Protein AF-A0A087UI82-F1 (afdb_monomer_lite)

Structure (mmCIF, N/CA/C/O backbone):
data_AF-A0A087UI82-F1
#
_entry.id   AF-A0A087UI82-F1
#
loop_
_atom_site.group_PDB
_atom_site.id
_atom_site.type_symbol
_atom_site.label_atom_id
_atom_site.label_alt_id
_atom_site.label_comp_id
_atom_site.label_asym_id
_atom_site.label_entity_id
_atom_site.label_seq_id
_atom_site.pdbx_PDB_ins_code
_atom_site.Cartn_x
_atom_site.Cartn_y
_atom_site.Cartn_z
_atom_site.occupancy
_atom_site.B_iso_or_equiv
_atom_site.auth_seq_id
_atom_site.auth_comp_id
_atom_site.auth_asym_id
_atom_site.auth_atom_id
_atom_site.pdbx_PDB_model_num
ATOM 1 N N . MET A 1 1 ? -76.316 -0.502 86.305 1.00 50.44 1 MET A N 1
ATOM 2 C CA . MET A 1 1 ? -74.959 -0.748 85.759 1.00 50.44 1 MET A CA 1
ATOM 3 C C . MET A 1 1 ? -74.887 -0.153 84.357 1.00 50.44 1 MET A C 1
ATOM 5 O O . MET A 1 1 ? -75.753 -0.509 83.567 1.00 50.44 1 MET A O 1
ATOM 9 N N . PRO A 1 2 ? -73.944 0.753 84.033 1.00 52.03 2 PRO A N 1
ATOM 10 C CA . PRO A 1 2 ? -73.770 1.243 82.666 1.00 52.03 2 PRO A CA 1
ATOM 11 C C . PRO A 1 2 ? -72.764 0.364 81.893 1.00 52.03 2 PRO A C 1
ATOM 13 O O . PRO A 1 2 ? -71.887 -0.240 82.519 1.00 52.03 2 PRO A O 1
ATOM 16 N N . PRO A 1 3 ? -72.826 0.289 80.551 1.00 52.12 3 PRO A N 1
ATOM 17 C CA . PRO A 1 3 ? -71.786 -0.362 79.771 1.00 52.12 3 PRO A CA 1
ATOM 18 C C . PRO A 1 3 ? -70.603 0.598 79.582 1.00 52.12 3 PRO A C 1
ATOM 20 O O . PRO A 1 3 ? -70.757 1.773 79.251 1.00 52.12 3 PRO A O 1
ATOM 23 N N . ARG A 1 4 ? -69.398 0.083 79.825 1.00 49.38 4 ARG A N 1
ATOM 24 C CA . ARG A 1 4 ? -68.126 0.803 79.717 1.00 49.38 4 ARG A CA 1
ATOM 25 C C . ARG A 1 4 ? -67.715 0.856 78.244 1.00 49.38 4 ARG A C 1
ATOM 27 O O . ARG A 1 4 ? -67.441 -0.182 77.643 1.00 49.38 4 ARG A O 1
ATOM 34 N N . SER A 1 5 ? -67.681 2.053 77.662 1.00 51.00 5 SER A N 1
ATOM 35 C CA . SER A 1 5 ? -67.181 2.275 76.305 1.00 51.00 5 SER A CA 1
ATOM 36 C C . SER A 1 5 ? -65.693 1.910 76.222 1.00 51.00 5 SER A C 1
ATOM 38 O O . SER A 1 5 ? -64.864 2.359 77.015 1.00 51.00 5 SER A O 1
ATOM 40 N N . ARG A 1 6 ? -65.344 1.044 75.268 1.00 50.41 6 ARG A N 1
ATOM 41 C CA . ARG A 1 6 ? -63.970 0.602 75.007 1.00 50.41 6 ARG A CA 1
ATOM 42 C C . ARG A 1 6 ? -63.407 1.464 73.878 1.00 5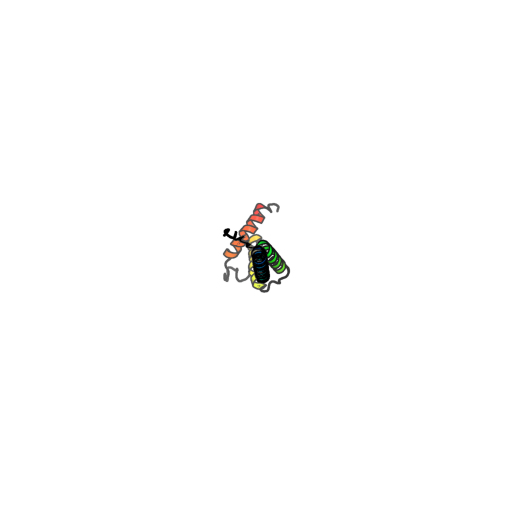0.41 6 ARG A C 1
ATOM 44 O O . ARG A 1 6 ? -63.650 1.178 72.711 1.00 50.41 6 ARG A O 1
ATOM 51 N N . GLN A 1 7 ? -62.689 2.538 74.210 1.00 54.50 7 GLN A N 1
ATOM 52 C CA . GLN A 1 7 ? -61.944 3.299 73.204 1.00 54.50 7 GLN A CA 1
ATOM 53 C C . GLN A 1 7 ? -60.736 2.483 72.730 1.00 54.50 7 GLN A C 1
ATOM 55 O O . GLN A 1 7 ? -59.885 2.075 73.520 1.00 54.50 7 GLN A O 1
ATOM 60 N N . HIS A 1 8 ? -60.686 2.221 71.426 1.00 41.91 8 HIS A N 1
ATOM 61 C CA . HIS A 1 8 ? -59.595 1.521 70.765 1.00 41.91 8 HIS A CA 1
ATOM 62 C C . HIS A 1 8 ? -58.537 2.553 70.340 1.00 41.91 8 HIS A C 1
ATOM 64 O O . HIS A 1 8 ? -58.736 3.292 69.383 1.00 41.91 8 HIS A O 1
ATOM 70 N N . SER A 1 9 ? -57.411 2.616 71.056 1.00 51.00 9 SER A N 1
ATOM 71 C CA . SER A 1 9 ? -56.228 3.390 70.653 1.00 51.00 9 SER A CA 1
ATOM 72 C C . SER A 1 9 ? -55.260 2.481 69.885 1.00 51.00 9 SER A C 1
ATOM 74 O O . SER A 1 9 ? -54.674 1.565 70.460 1.00 51.00 9 SER A O 1
ATOM 76 N N . LYS A 1 10 ? -55.128 2.690 68.572 1.00 45.06 10 LYS A N 1
ATOM 77 C CA . LYS A 1 10 ? -54.102 2.120 67.670 1.00 45.06 10 LYS A CA 1
ATOM 78 C C . LYS A 1 10 ? -53.937 3.115 66.510 1.00 45.06 10 LYS A C 1
ATOM 80 O O . LYS A 1 10 ? -54.944 3.572 65.997 1.00 45.06 10 LYS A O 1
ATOM 85 N N . GLY A 1 11 ? -52.765 3.516 66.030 1.00 50.19 11 GLY A N 1
ATOM 86 C CA . GLY A 1 11 ? -51.383 3.221 66.385 1.00 50.19 11 GLY A CA 1
ATOM 87 C C . GLY A 1 11 ? -50.489 4.149 65.549 1.00 50.19 11 GLY A C 1
ATOM 88 O O . GLY A 1 11 ? -50.581 4.167 64.331 1.00 50.19 11 GLY A O 1
ATOM 89 N N . LYS A 1 12 ? -49.641 4.956 66.199 1.00 50.62 12 LYS A N 1
ATOM 90 C CA . LYS A 1 12 ? -48.718 5.911 65.544 1.00 50.62 12 LYS A CA 1
ATOM 91 C C . LYS A 1 12 ? -47.315 5.313 65.307 1.00 50.62 12 LYS A C 1
ATOM 93 O O . LYS A 1 12 ? -46.374 6.040 65.016 1.00 50.62 12 LYS A O 1
ATOM 98 N N . ARG A 1 13 ? -47.157 3.997 65.515 1.00 51.16 13 ARG A N 1
ATOM 99 C CA . ARG A 1 13 ? -45.862 3.288 65.578 1.00 51.16 13 ARG A CA 1
ATOM 100 C C . ARG A 1 13 ? -45.472 2.550 64.293 1.00 51.16 13 ARG A C 1
ATOM 102 O O . ARG A 1 13 ? -44.299 2.218 64.164 1.00 51.16 13 ARG A O 1
ATOM 109 N N . ASP A 1 14 ? -46.403 2.341 63.366 1.00 54.16 14 ASP A N 1
ATOM 110 C CA . ASP A 1 14 ? -46.146 1.535 62.164 1.00 54.16 14 ASP A CA 1
ATOM 111 C C . ASP A 1 14 ? -45.462 2.377 61.068 1.00 54.16 14 ASP A C 1
ATOM 113 O O . ASP A 1 14 ? -44.370 2.038 60.621 1.00 54.16 14 ASP A O 1
ATOM 117 N N . VAL A 1 15 ? -45.949 3.601 60.825 1.00 57.56 15 VAL A N 1
ATOM 118 C CA . VAL A 1 15 ? -45.399 4.533 59.813 1.00 57.56 15 VAL A CA 1
ATOM 119 C C . VAL A 1 15 ? -43.899 4.833 59.993 1.00 57.56 15 VAL A C 1
ATOM 121 O O . VAL A 1 15 ? -43.162 4.973 59.021 1.00 57.56 15 VAL A O 1
ATOM 124 N N . SER A 1 16 ? -43.410 4.921 61.238 1.00 58.41 16 SER A N 1
ATOM 125 C CA . SER A 1 16 ? -41.994 5.226 61.508 1.00 58.41 16 SER A CA 1
ATOM 126 C C . SER A 1 16 ? -41.058 4.032 61.299 1.00 58.41 16 SER A C 1
ATOM 128 O O . SER A 1 16 ? -39.854 4.243 61.138 1.00 58.41 16 SER A O 1
ATOM 130 N N . LYS A 1 17 ? -41.571 2.797 61.353 1.00 57.09 17 LYS A N 1
ATOM 131 C CA . LYS A 1 17 ? -40.787 1.587 61.076 1.00 57.09 17 LYS A CA 1
ATOM 132 C C . LYS A 1 17 ? -40.717 1.322 59.580 1.00 57.09 17 LYS A C 1
ATOM 134 O O . LYS A 1 17 ? -39.628 1.041 59.090 1.00 57.09 17 LYS A O 1
ATOM 139 N N . ASP A 1 18 ? -41.825 1.524 58.877 1.00 58.38 18 ASP A N 1
ATOM 140 C CA . ASP A 1 18 ? -41.908 1.352 57.425 1.00 58.38 18 ASP A CA 1
ATOM 141 C C . ASP A 1 18 ? -41.003 2.356 56.693 1.00 58.38 18 ASP A C 1
ATOM 143 O O . ASP A 1 18 ? -40.271 1.993 55.776 1.00 58.38 18 ASP A O 1
ATOM 147 N N . ALA A 1 19 ? -40.944 3.605 57.173 1.00 61.62 19 ALA A N 1
ATOM 148 C CA . ALA A 1 19 ? -40.041 4.624 56.633 1.00 61.62 19 ALA A CA 1
ATOM 149 C C . ALA A 1 19 ? -38.549 4.309 56.865 1.00 61.62 19 ALA A C 1
ATOM 151 O O . ALA A 1 19 ? -37.712 4.647 56.031 1.00 61.62 19 ALA A O 1
ATOM 152 N N . LYS A 1 20 ? -38.201 3.655 57.985 1.00 66.00 20 LYS A N 1
ATOM 153 C CA . LYS A 1 20 ? -36.821 3.220 58.266 1.00 66.00 20 LYS A CA 1
ATOM 154 C C . LYS A 1 20 ? -36.411 2.036 57.395 1.00 66.00 20 LYS A C 1
ATOM 156 O O . LYS A 1 20 ? -35.326 2.070 56.827 1.00 66.00 20 LYS A O 1
ATOM 161 N N . TYR A 1 21 ? -37.294 1.047 57.260 1.00 58.16 21 TYR A N 1
ATOM 162 C CA . TYR A 1 21 ? -37.077 -0.115 56.396 1.00 58.16 21 TYR A CA 1
ATOM 163 C C . TYR A 1 21 ? -36.894 0.302 54.934 1.00 58.16 21 TYR A C 1
ATOM 165 O O . TYR A 1 21 ? -35.937 -0.109 54.288 1.00 58.16 21 TYR A O 1
ATOM 173 N N . SER A 1 22 ? -37.747 1.206 54.446 1.00 63.09 22 SER A N 1
ATOM 174 C CA . SER A 1 22 ? -37.662 1.716 53.077 1.00 63.09 22 SER A CA 1
ATOM 175 C C . SER A 1 22 ? -36.397 2.559 52.840 1.00 63.09 22 SER A C 1
ATOM 177 O O . SER A 1 22 ? -35.832 2.542 51.750 1.00 63.09 22 SER A O 1
ATOM 179 N N . ALA A 1 23 ? -35.886 3.269 53.854 1.00 66.56 23 ALA A N 1
ATOM 180 C CA . ALA A 1 23 ? -34.627 4.013 53.744 1.00 66.56 23 ALA A CA 1
ATOM 181 C C . ALA A 1 23 ? -33.384 3.101 53.704 1.00 66.56 23 ALA A C 1
ATOM 183 O O . ALA A 1 23 ? -32.441 3.389 52.967 1.00 66.56 23 ALA A O 1
ATOM 184 N N . GLU A 1 24 ? -33.375 2.007 54.472 1.00 66.19 24 GLU A N 1
ATOM 185 C CA . GLU A 1 24 ? -32.290 1.015 54.458 1.00 66.19 24 GLU A CA 1
ATOM 186 C C . GLU A 1 24 ? -32.266 0.207 53.153 1.00 66.19 24 GLU A C 1
ATOM 188 O O . GLU A 1 24 ? -31.187 0.002 52.594 1.00 66.19 24 GLU A O 1
ATOM 193 N N . GLU A 1 25 ? -33.437 -0.154 52.617 1.00 68.94 25 GLU A N 1
ATOM 194 C CA . GLU A 1 25 ? -33.588 -0.811 51.311 1.00 68.94 25 GLU A CA 1
ATOM 195 C C . GLU A 1 25 ? -33.011 0.065 50.182 1.00 68.94 25 GLU A C 1
ATOM 197 O O . GLU A 1 25 ? -32.065 -0.339 49.502 1.00 68.94 25 GLU A O 1
ATOM 202 N N . ASN A 1 26 ? -33.436 1.332 50.097 1.00 70.38 26 ASN A N 1
ATOM 203 C CA . ASN A 1 26 ? -32.903 2.297 49.126 1.00 70.38 26 ASN A CA 1
ATOM 204 C C . ASN A 1 26 ? -31.382 2.513 49.265 1.00 70.38 26 ASN A C 1
ATOM 206 O O . ASN A 1 26 ? -30.676 2.642 48.266 1.00 70.38 26 ASN A O 1
ATOM 210 N N . ALA A 1 27 ? -30.845 2.550 50.489 1.00 74.38 27 ALA A N 1
ATOM 211 C CA . ALA A 1 27 ? -29.407 2.710 50.713 1.00 74.38 27 ALA A CA 1
ATOM 212 C C . ALA A 1 27 ? -28.600 1.480 50.258 1.00 74.38 27 ALA A C 1
ATOM 214 O O . ALA A 1 27 ? -27.473 1.625 49.775 1.00 74.38 27 ALA A O 1
ATOM 215 N N . SER A 1 28 ? -29.163 0.278 50.405 1.00 71.69 28 SER A N 1
ATOM 216 C CA . SER A 1 28 ? -28.547 -0.963 49.931 1.00 71.69 28 SER A CA 1
ATOM 217 C C . SER A 1 28 ? -28.585 -1.095 48.407 1.00 71.69 28 SER A C 1
ATOM 219 O O . SER A 1 28 ? -27.554 -1.401 47.809 1.00 71.69 28 SER A O 1
ATOM 221 N N . ASP A 1 29 ? -29.696 -0.727 47.771 1.00 73.88 29 ASP A N 1
ATOM 222 C CA . ASP A 1 29 ? -29.817 -0.685 46.312 1.00 73.88 29 ASP A CA 1
ATOM 223 C C . ASP A 1 29 ? -28.860 0.329 45.689 1.00 73.88 29 ASP A C 1
ATOM 225 O O . ASP A 1 29 ? -28.170 0.028 44.714 1.00 73.88 29 ASP A O 1
ATOM 229 N N . ILE A 1 30 ? -28.731 1.516 46.290 1.00 75.25 30 ILE A N 1
ATOM 230 C CA . ILE A 1 30 ? -27.764 2.522 45.840 1.00 75.25 30 ILE A CA 1
ATOM 231 C C . ILE A 1 30 ? -26.342 1.963 45.930 1.00 75.25 30 ILE A C 1
ATOM 233 O O . ILE A 1 30 ? -25.576 2.099 44.976 1.00 75.25 30 ILE A O 1
ATOM 237 N N . LYS A 1 31 ? -25.972 1.292 47.027 1.00 75.00 31 LYS A N 1
ATOM 238 C CA . LYS A 1 31 ? -24.638 0.688 47.165 1.00 75.00 31 LYS A CA 1
ATOM 239 C C . LYS A 1 31 ? -24.380 -0.394 46.118 1.00 75.00 31 LYS A C 1
ATOM 241 O O . LYS A 1 31 ? -23.323 -0.363 45.496 1.00 75.00 31 LYS A O 1
ATOM 246 N N . ILE A 1 32 ? -25.344 -1.278 45.864 1.00 75.56 32 ILE A N 1
ATOM 247 C CA . ILE A 1 32 ? -25.231 -2.335 44.848 1.00 75.56 32 ILE A CA 1
ATOM 248 C C . ILE A 1 32 ? -25.102 -1.725 43.448 1.00 75.56 32 ILE A C 1
ATOM 250 O O . ILE A 1 32 ? -24.214 -2.105 42.692 1.00 75.56 32 ILE A O 1
ATOM 254 N N . VAL A 1 33 ? -25.914 -0.723 43.101 1.00 74.56 33 VAL A N 1
ATOM 255 C CA . VAL A 1 33 ? -25.827 -0.030 41.803 1.00 74.56 33 VAL A CA 1
ATOM 256 C C . VAL A 1 33 ? -24.480 0.681 41.633 1.00 74.56 33 VAL A C 1
ATOM 258 O O . VAL A 1 33 ? -23.946 0.738 40.522 1.00 74.56 33 VAL A O 1
ATOM 261 N N . THR A 1 34 ? -23.913 1.209 42.719 1.00 72.81 34 THR A N 1
ATOM 262 C CA . THR A 1 34 ? -22.614 1.893 42.692 1.00 72.81 34 THR A CA 1
ATOM 263 C C . THR A 1 34 ? -21.462 0.895 42.545 1.00 72.81 34 THR A C 1
ATOM 265 O O . THR A 1 34 ? -20.610 1.096 41.686 1.00 72.81 34 THR A O 1
ATOM 268 N N . GLU A 1 35 ? -21.482 -0.216 43.289 1.00 68.56 35 GLU A N 1
ATOM 269 C CA . GLU A 1 35 ? -20.547 -1.349 43.162 1.00 68.56 35 GLU A CA 1
ATOM 270 C C . GLU A 1 35 ? -20.591 -1.971 41.757 1.00 68.56 35 GLU A C 1
ATOM 272 O O . GLU A 1 35 ? -19.557 -2.191 41.131 1.00 68.56 35 GLU A O 1
ATOM 277 N N . VAL A 1 36 ? -21.786 -2.183 41.198 1.00 67.31 36 VAL A N 1
ATOM 278 C CA . VAL A 1 36 ? -21.963 -2.725 39.840 1.00 67.31 36 VAL A CA 1
ATOM 279 C C . VAL A 1 36 ? -21.464 -1.746 38.770 1.00 67.31 36 VAL A C 1
ATOM 281 O O . VAL A 1 36 ? -20.897 -2.172 37.764 1.00 67.31 36 VAL A O 1
ATOM 284 N N . LYS A 1 37 ? -21.622 -0.429 38.972 1.00 67.88 37 LYS A N 1
ATOM 285 C CA . LYS A 1 37 ? -21.025 0.582 38.083 1.00 67.88 37 LYS A CA 1
ATOM 286 C C . LYS A 1 37 ? -19.502 0.622 38.186 1.00 67.88 37 LYS A C 1
ATOM 288 O O . LYS A 1 37 ? -18.857 0.833 37.162 1.00 67.88 37 LYS A O 1
ATOM 293 N N . LEU A 1 38 ? -18.942 0.423 39.381 1.00 71.81 38 LEU A N 1
ATOM 294 C CA . LEU A 1 38 ? -17.495 0.402 39.607 1.00 71.81 38 LEU A CA 1
ATOM 295 C C . LEU A 1 38 ? -16.840 -0.855 39.016 1.00 71.81 38 LEU A C 1
ATOM 297 O O . LEU A 1 38 ? -15.750 -0.775 38.460 1.00 71.81 38 LEU A O 1
ATOM 301 N N . ASN A 1 39 ? -17.542 -1.989 39.064 1.00 72.25 39 ASN A N 1
ATOM 302 C CA . ASN A 1 39 ? -17.088 -3.281 38.545 1.00 72.25 39 ASN A CA 1
ATOM 303 C C . ASN A 1 39 ? -17.392 -3.492 37.051 1.00 72.25 39 ASN A C 1
ATOM 305 O O . ASN A 1 39 ? -17.225 -4.596 36.530 1.00 72.25 39 ASN A O 1
ATOM 309 N N . LYS A 1 40 ? -17.830 -2.451 36.332 1.00 77.62 40 LYS A N 1
ATOM 310 C CA . LYS A 1 40 ? -18.024 -2.532 34.884 1.00 77.62 40 LYS A CA 1
ATOM 311 C C . LYS A 1 40 ? -16.664 -2.409 34.180 1.00 77.62 40 LYS A C 1
ATOM 313 O O . LYS A 1 40 ? -16.028 -1.363 34.310 1.00 77.62 40 LYS A O 1
ATOM 318 N N . PRO A 1 41 ? -16.228 -3.412 33.391 1.00 78.75 41 PRO A N 1
ATOM 319 C CA . PRO A 1 41 ? -14.996 -3.305 32.619 1.00 78.75 41 PRO A CA 1
ATOM 320 C C . PRO A 1 41 ? -15.056 -2.072 31.714 1.00 78.75 41 PRO A C 1
ATOM 322 O O . PRO A 1 41 ? -16.023 -1.890 30.966 1.00 78.75 41 PRO A O 1
ATOM 325 N N . TRP A 1 42 ? -14.047 -1.205 31.793 1.00 82.25 42 TRP A N 1
ATOM 326 C CA . TRP A 1 42 ? -13.952 -0.057 30.898 1.00 82.25 42 TRP A CA 1
ATOM 327 C C . TRP A 1 42 ? -13.688 -0.553 29.474 1.00 82.25 42 TRP A C 1
ATOM 329 O O . TRP A 1 42 ? -12.695 -1.231 29.218 1.00 82.25 42 TRP A O 1
ATOM 339 N N . ALA A 1 43 ? -14.581 -0.206 28.548 1.00 83.12 43 ALA A N 1
ATOM 340 C CA . ALA A 1 43 ? -14.427 -0.477 27.127 1.00 83.12 43 ALA A CA 1
ATOM 341 C C . ALA A 1 43 ? -14.650 0.827 26.347 1.00 83.12 43 ALA A C 1
ATOM 343 O O . ALA A 1 43 ? -15.665 1.501 26.569 1.00 83.12 43 ALA A O 1
ATOM 344 N N . PRO A 1 44 ? -13.731 1.215 25.445 1.00 85.44 44 PRO A N 1
ATOM 345 C CA . PRO A 1 44 ? -13.935 2.382 24.605 1.00 85.44 44 PRO A CA 1
ATOM 346 C C . PRO A 1 44 ? -15.125 2.155 23.669 1.00 85.44 44 PRO A C 1
ATOM 348 O O . PRO A 1 44 ? -15.362 1.048 23.186 1.00 85.44 44 PRO A O 1
ATOM 351 N N . SER A 1 45 ? -15.858 3.229 23.371 1.00 89.38 45 SER A N 1
ATOM 352 C CA . SER A 1 45 ? -16.850 3.209 22.293 1.00 89.38 45 SER A CA 1
ATOM 353 C C . SER A 1 45 ? -16.187 2.773 20.983 1.00 89.38 45 SER A C 1
ATOM 355 O O . SER A 1 45 ? -15.032 3.123 20.729 1.00 89.38 45 SER A O 1
ATOM 357 N N . THR A 1 46 ? -16.913 2.048 20.132 1.00 91.56 46 THR A N 1
ATOM 358 C CA . THR A 1 46 ? -16.416 1.545 18.839 1.00 91.56 46 THR A CA 1
ATOM 359 C C . THR A 1 46 ? -15.827 2.655 17.973 1.00 91.56 46 THR A C 1
ATOM 361 O O . THR A 1 46 ? -14.781 2.469 17.361 1.00 91.56 46 THR A O 1
ATOM 364 N N . TYR A 1 47 ? -16.436 3.841 17.987 1.00 93.94 47 TYR A N 1
ATOM 365 C CA . TYR A 1 47 ? -15.932 5.014 17.275 1.00 93.94 47 TYR A CA 1
ATOM 366 C C . TYR A 1 47 ? -14.577 5.503 17.812 1.00 93.94 47 TYR A C 1
ATOM 368 O O . TYR A 1 47 ? -13.675 5.829 17.041 1.00 93.94 47 TYR A O 1
ATOM 376 N N . THR A 1 48 ? -14.410 5.523 19.137 1.00 92.94 48 THR A N 1
ATOM 377 C CA . THR A 1 48 ? -13.145 5.896 19.786 1.00 92.94 48 THR A CA 1
ATOM 378 C C . THR A 1 48 ? -12.073 4.843 19.530 1.00 92.94 48 THR A C 1
ATOM 380 O O . THR A 1 48 ? -10.957 5.193 19.157 1.00 92.94 48 THR A O 1
ATOM 383 N N . ALA A 1 49 ? -12.419 3.560 19.661 1.00 92.94 49 ALA A N 1
ATOM 384 C CA . ALA A 1 49 ? -11.521 2.452 19.355 1.00 92.94 49 ALA A CA 1
ATOM 385 C C . ALA A 1 49 ? -11.054 2.505 17.895 1.00 92.94 49 ALA A C 1
ATOM 387 O O . ALA A 1 49 ? -9.860 2.409 17.628 1.00 92.94 49 ALA A O 1
ATOM 388 N N . PHE A 1 50 ? -11.974 2.750 16.957 1.00 94.69 50 PHE A N 1
ATOM 389 C CA . PHE A 1 50 ? -11.652 2.887 15.541 1.00 94.69 50 PHE A CA 1
ATOM 390 C C . PHE A 1 50 ? -10.676 4.035 15.283 1.00 94.69 50 PHE A C 1
ATOM 392 O O . PHE A 1 50 ? -9.673 3.830 14.610 1.00 94.69 50 PHE A O 1
ATOM 399 N N . LYS A 1 51 ? -10.915 5.224 15.853 1.00 95.19 51 LYS A N 1
ATOM 400 C CA . LYS A 1 51 ? -10.001 6.369 15.706 1.00 95.19 51 LYS A CA 1
ATOM 401 C C . LYS A 1 51 ? -8.604 6.076 16.227 1.00 95.19 51 LYS A C 1
ATOM 403 O O . LYS A 1 51 ? -7.638 6.411 15.554 1.00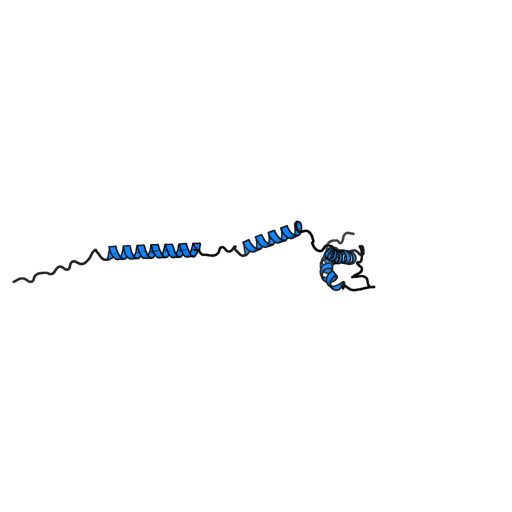 95.19 51 LYS A O 1
ATOM 408 N N . VAL A 1 52 ? -8.511 5.471 17.409 1.00 95.19 52 VAL A N 1
ATOM 409 C CA . VAL A 1 52 ? -7.228 5.141 18.042 1.00 95.19 52 VAL A CA 1
ATOM 410 C C . VAL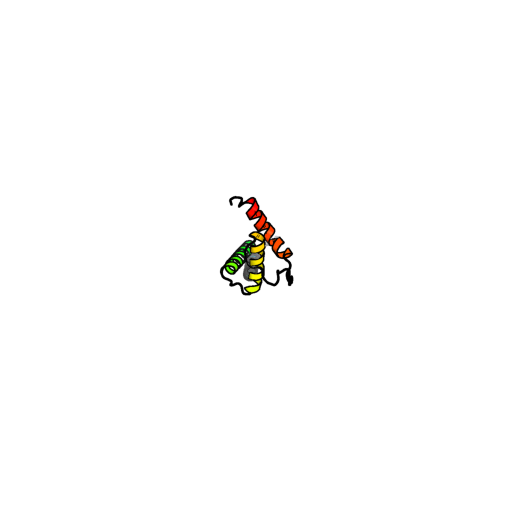 A 1 52 ? -6.481 4.084 17.231 1.00 95.19 52 VAL A C 1
ATOM 412 O O . VAL A 1 52 ? -5.281 4.208 17.015 1.00 95.19 52 VAL A O 1
ATOM 415 N N . LEU A 1 53 ? -7.179 3.059 16.738 1.00 93.62 53 LEU A N 1
ATOM 416 C CA . LEU A 1 53 ? -6.566 2.039 15.891 1.00 93.62 53 LEU A CA 1
ATOM 417 C C . LEU A 1 53 ? -6.141 2.616 14.540 1.00 93.62 53 LEU A C 1
ATOM 419 O O . LEU A 1 53 ? -5.042 2.325 14.079 1.00 93.62 53 LEU A O 1
ATOM 423 N N . LEU A 1 54 ? -6.975 3.452 13.920 1.00 94.88 54 LEU A N 1
ATOM 424 C CA . LEU A 1 54 ? -6.653 4.104 12.656 1.00 94.88 54 LEU A CA 1
ATOM 425 C C . LEU A 1 54 ? -5.443 5.029 12.811 1.00 94.88 54 LEU A C 1
ATOM 427 O O . LEU A 1 54 ? -4.518 4.945 12.010 1.00 94.88 54 LEU 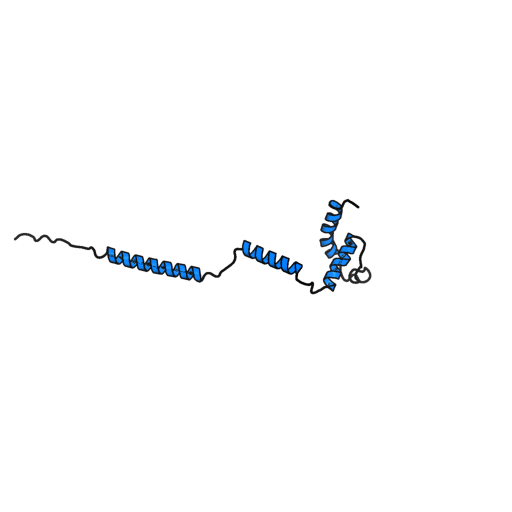A O 1
ATOM 431 N N . SER A 1 55 ? -5.407 5.863 13.854 1.00 96.44 55 SER A N 1
ATOM 432 C CA . SER A 1 55 ? -4.262 6.738 14.109 1.00 96.44 55 SER A CA 1
ATOM 433 C C . SER A 1 55 ? -2.998 5.932 14.390 1.00 96.44 55 SER A C 1
ATOM 435 O O . SER A 1 55 ? -1.968 6.215 13.792 1.00 96.44 55 SER A O 1
ATOM 437 N N . ALA A 1 56 ? -3.072 4.880 15.210 1.00 95.38 56 ALA A N 1
ATOM 438 C CA . ALA A 1 56 ? -1.936 4.001 15.468 1.00 95.38 56 ALA A CA 1
ATOM 439 C C . ALA A 1 56 ? -1.417 3.336 14.181 1.00 95.38 56 ALA A C 1
ATOM 441 O O . ALA A 1 56 ? -0.207 3.270 13.974 1.00 95.38 56 ALA A O 1
ATOM 442 N N . ARG A 1 57 ? -2.312 2.888 13.289 1.00 93.94 57 ARG A N 1
ATOM 443 C CA . ARG A 1 57 ? -1.946 2.298 11.991 1.00 93.94 57 ARG A CA 1
ATOM 444 C C . ARG A 1 57 ? -1.299 3.315 11.053 1.00 93.94 57 ARG A C 1
ATOM 446 O O . ARG A 1 57 ? -0.312 2.978 10.410 1.00 93.94 57 ARG A O 1
ATOM 453 N N . LEU A 1 58 ? -1.808 4.546 11.005 1.00 94.88 58 LEU A N 1
ATOM 454 C CA . LEU A 1 58 ? -1.217 5.624 10.207 1.00 94.88 58 LEU A CA 1
ATOM 455 C C . LEU A 1 58 ? 0.157 6.039 10.751 1.00 94.88 58 LEU A C 1
ATOM 457 O O . LEU A 1 58 ? 1.098 6.175 9.977 1.00 94.88 58 LEU A O 1
ATOM 461 N N . CYS A 1 59 ? 0.307 6.164 12.073 1.00 94.62 59 CYS A N 1
ATOM 462 C CA . CYS A 1 59 ? 1.602 6.434 12.698 1.00 94.62 59 CYS A CA 1
ATOM 463 C C . CYS A 1 59 ? 2.607 5.314 12.407 1.00 94.62 59 CYS A C 1
ATOM 465 O O . CYS A 1 59 ? 3.748 5.595 12.052 1.00 94.62 59 CYS A O 1
ATOM 467 N N . ALA A 1 60 ? 2.179 4.051 12.507 1.00 91.81 60 ALA A N 1
ATOM 468 C CA . ALA A 1 60 ? 3.016 2.906 12.170 1.00 91.81 60 ALA A CA 1
ATOM 469 C C . ALA A 1 60 ? 3.427 2.915 10.692 1.00 91.81 60 ALA A C 1
ATOM 471 O O . ALA A 1 60 ? 4.581 2.644 10.398 1.00 91.81 60 ALA A O 1
ATOM 472 N N . ALA A 1 61 ? 2.540 3.283 9.766 1.00 88.62 61 ALA A N 1
ATOM 473 C CA . ALA A 1 61 ? 2.886 3.376 8.348 1.00 88.62 61 ALA A CA 1
ATOM 474 C C . ALA A 1 61 ? 3.965 4.437 8.047 1.00 88.62 61 ALA A C 1
ATOM 476 O O . ALA A 1 61 ? 4.704 4.282 7.082 1.00 88.62 61 ALA A O 1
ATOM 477 N N . VAL A 1 62 ? 4.066 5.498 8.861 1.00 89.69 62 VAL A N 1
ATOM 478 C CA . VAL A 1 62 ? 5.067 6.568 8.685 1.00 89.69 62 VAL A CA 1
ATOM 479 C C . VAL A 1 62 ? 6.381 6.260 9.409 1.00 89.69 62 VAL A C 1
ATOM 481 O O . VAL A 1 62 ? 7.448 6.551 8.879 1.00 89.69 62 VAL A O 1
ATOM 484 N N . TRP A 1 63 ? 6.319 5.697 10.621 1.00 90.56 63 TRP A N 1
ATOM 485 C CA . TRP A 1 63 ? 7.499 5.490 11.475 1.00 90.56 63 TRP A CA 1
ATOM 486 C C . TRP A 1 63 ? 8.060 4.070 11.468 1.00 90.56 63 TRP A C 1
ATOM 488 O O . TRP A 1 63 ? 9.192 3.870 11.906 1.00 90.56 63 TRP A O 1
ATOM 498 N N . SER A 1 64 ? 7.293 3.073 11.025 1.00 88.00 64 SER A N 1
ATOM 499 C CA . SER A 1 64 ? 7.802 1.709 10.931 1.00 88.00 64 SER A CA 1
ATOM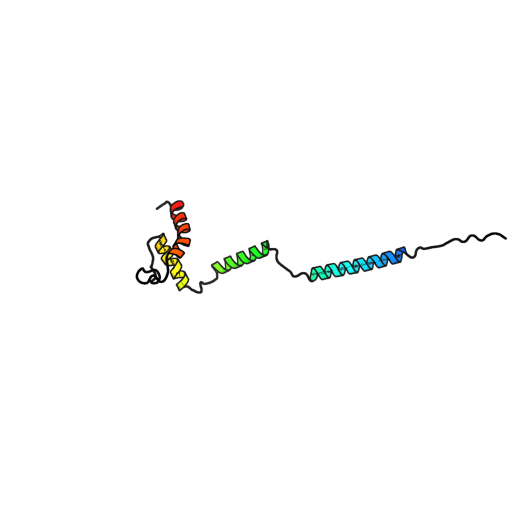 500 C C . SER A 1 64 ? 8.710 1.602 9.721 1.00 88.00 64 SER A C 1
ATOM 502 O O . SER A 1 64 ? 8.289 1.850 8.593 1.00 88.00 64 SER A O 1
ATOM 504 N N . ASN A 1 65 ? 9.946 1.169 9.951 1.00 85.69 65 ASN A N 1
ATOM 505 C CA . ASN A 1 65 ? 10.799 0.747 8.856 1.00 85.69 65 ASN A CA 1
ATOM 506 C C . ASN A 1 65 ? 10.207 -0.505 8.187 1.00 85.69 65 ASN A C 1
ATOM 508 O O . ASN A 1 65 ? 9.562 -1.326 8.849 1.00 85.69 65 ASN A O 1
ATOM 512 N N . ILE A 1 66 ? 10.445 -0.657 6.887 1.00 83.50 66 ILE A N 1
ATOM 513 C CA . ILE A 1 66 ? 10.142 -1.894 6.168 1.00 83.50 66 ILE A CA 1
ATOM 514 C C . ILE A 1 66 ? 11.174 -2.934 6.594 1.00 83.50 66 ILE A C 1
ATOM 516 O O . ILE A 1 66 ? 12.368 -2.776 6.359 1.00 83.50 66 ILE A O 1
ATOM 520 N N . SER A 1 67 ? 10.708 -3.970 7.287 1.00 80.88 67 SER A N 1
ATOM 521 C CA . SER A 1 67 ? 11.577 -5.037 7.792 1.00 80.88 67 SER A CA 1
ATOM 522 C C . SER A 1 67 ? 12.038 -5.998 6.693 1.00 80.88 67 SER A C 1
ATOM 524 O O . SER A 1 67 ? 13.096 -6.599 6.842 1.00 80.88 67 SER A O 1
ATOM 526 N N . ASP A 1 68 ? 11.269 -6.125 5.606 1.00 83.31 68 ASP A N 1
ATOM 527 C CA . ASP A 1 68 ? 11.590 -6.959 4.444 1.00 83.31 68 ASP A CA 1
ATOM 528 C C . ASP A 1 68 ? 11.743 -6.083 3.192 1.00 83.31 68 ASP A C 1
ATOM 530 O O . ASP A 1 68 ? 10.792 -5.806 2.454 1.00 83.31 68 ASP A O 1
ATOM 534 N N . CYS A 1 69 ? 12.944 -5.522 3.042 1.00 83.44 69 CYS A N 1
ATOM 535 C CA . CYS A 1 69 ? 13.246 -4.536 2.006 1.00 83.44 69 CYS A CA 1
ATOM 536 C C . CYS A 1 69 ? 13.315 -5.151 0.606 1.00 83.44 69 CYS A C 1
ATOM 538 O O . CYS A 1 69 ? 12.939 -4.484 -0.355 1.00 83.44 69 CYS A O 1
ATOM 540 N N . ASP A 1 70 ? 13.805 -6.386 0.491 1.00 85.62 70 ASP A N 1
ATOM 541 C CA . ASP A 1 70 ? 13.989 -7.042 -0.804 1.00 85.62 70 ASP A CA 1
ATOM 542 C C . ASP A 1 70 ? 12.643 -7.473 -1.386 1.00 85.62 70 ASP A C 1
ATOM 544 O O . ASP A 1 70 ? 12.336 -7.154 -2.533 1.00 85.62 70 ASP A O 1
ATOM 548 N N . GLU A 1 71 ? 11.760 -8.067 -0.576 1.00 85.38 71 GLU A N 1
ATOM 549 C CA . GLU A 1 71 ? 10.416 -8.399 -1.047 1.00 85.38 71 GLU A CA 1
ATOM 550 C C . GLU A 1 71 ? 9.629 -7.150 -1.447 1.00 85.38 71 GLU A C 1
ATOM 552 O O . GLU A 1 71 ? 8.980 -7.143 -2.497 1.00 85.38 71 GLU A O 1
ATOM 557 N N . ALA A 1 72 ? 9.706 -6.079 -0.647 1.00 86.25 72 ALA A N 1
ATOM 558 C CA . ALA A 1 72 ? 9.047 -4.816 -0.961 1.00 86.25 72 ALA A CA 1
ATOM 559 C C . ALA A 1 72 ? 9.547 -4.240 -2.292 1.00 86.25 72 ALA A C 1
ATOM 561 O O . ALA A 1 72 ? 8.733 -3.865 -3.141 1.00 86.25 72 ALA A O 1
ATOM 562 N N . PHE A 1 73 ? 10.865 -4.219 -2.497 1.00 85.31 73 PHE A N 1
ATOM 563 C CA . PHE A 1 73 ? 11.482 -3.748 -3.733 1.00 85.31 73 PHE A CA 1
ATOM 564 C C . PHE A 1 73 ? 11.075 -4.611 -4.935 1.00 85.31 73 PHE A C 1
ATOM 566 O O . PHE A 1 73 ? 10.665 -4.084 -5.970 1.00 85.31 73 PHE A O 1
ATOM 573 N N . ASN A 1 74 ? 11.049 -5.932 -4.755 1.00 87.94 74 ASN A N 1
ATOM 574 C CA . ASN A 1 74 ? 10.659 -6.904 -5.771 1.00 87.94 74 ASN A CA 1
ATOM 575 C C . ASN A 1 74 ? 9.183 -6.784 -6.202 1.00 87.94 74 ASN A C 1
ATOM 577 O O . ASN A 1 74 ? 8.815 -7.263 -7.269 1.00 87.94 74 ASN A O 1
ATOM 581 N N . TYR A 1 75 ? 8.314 -6.140 -5.419 1.00 88.69 75 TYR A N 1
ATOM 582 C CA . TYR A 1 75 ? 6.958 -5.785 -5.862 1.00 88.69 75 TYR A CA 1
ATOM 583 C C . TYR A 1 75 ? 6.873 -4.369 -6.435 1.00 88.69 75 TYR A C 1
ATOM 585 O O . TYR A 1 75 ? 6.190 -4.149 -7.437 1.00 88.69 75 TYR A O 1
ATOM 593 N N . TRP A 1 76 ? 7.549 -3.410 -5.804 1.00 87.19 76 TRP A N 1
ATOM 594 C CA . TRP A 1 76 ? 7.476 -1.998 -6.172 1.00 87.19 76 TRP A CA 1
ATOM 595 C C . TRP A 1 76 ? 8.076 -1.708 -7.538 1.00 87.19 76 TRP A C 1
ATOM 597 O O . TRP A 1 76 ? 7.476 -1.002 -8.349 1.00 87.19 76 TRP A O 1
ATOM 607 N N . GLU A 1 77 ? 9.259 -2.246 -7.793 1.00 89.81 77 GLU A N 1
ATOM 608 C CA . GLU A 1 77 ? 10.001 -1.912 -8.991 1.00 89.81 77 GLU A CA 1
ATOM 609 C C . GLU A 1 77 ? 9.392 -2.531 -10.257 1.00 89.81 77 GLU A C 1
ATOM 611 O O . GLU A 1 77 ? 9.149 -1.786 -11.210 1.00 89.81 77 GLU A O 1
ATOM 616 N N . PRO A 1 78 ? 9.009 -3.822 -10.293 1.00 89.31 78 PRO A N 1
ATOM 617 C CA . PRO A 1 78 ? 8.367 -4.367 -11.483 1.00 89.31 78 PRO A CA 1
ATOM 618 C C . PRO A 1 78 ? 6.975 -3.757 -11.725 1.00 89.31 78 PRO A C 1
ATOM 620 O O . PRO A 1 78 ? 6.517 -3.706 -12.865 1.00 89.31 78 PRO A O 1
ATOM 623 N N . MET A 1 79 ? 6.306 -3.239 -10.684 1.00 89.50 79 MET A N 1
ATOM 624 C CA . MET A 1 79 ? 5.080 -2.447 -10.840 1.00 89.50 79 MET A CA 1
ATOM 625 C C . MET A 1 79 ? 5.372 -1.087 -11.492 1.00 89.50 79 MET A C 1
ATOM 627 O O . MET A 1 79 ? 4.610 -0.653 -12.356 1.00 89.50 79 MET A O 1
ATOM 631 N N . HIS A 1 80 ? 6.477 -0.431 -11.127 1.00 89.06 80 HIS A N 1
ATOM 632 C CA . HIS A 1 80 ? 6.946 0.784 -11.798 1.00 89.06 80 HIS A CA 1
ATOM 633 C C . HIS A 1 80 ? 7.291 0.511 -13.269 1.00 89.06 80 HIS A C 1
ATOM 635 O O . HIS A 1 80 ? 6.805 1.222 -14.150 1.00 89.06 80 HIS A O 1
ATOM 641 N N . TYR A 1 81 ? 8.009 -0.581 -13.539 1.00 89.75 81 TYR A N 1
ATOM 642 C CA . TYR A 1 81 ? 8.320 -1.032 -14.894 1.00 89.75 81 TYR A CA 1
ATOM 643 C C . TYR A 1 81 ? 7.055 -1.262 -15.734 1.00 89.75 81 TYR A C 1
ATOM 645 O O . TYR A 1 81 ? 6.978 -0.801 -16.868 1.00 89.75 81 TYR A O 1
ATOM 653 N N . LEU A 1 82 ? 6.016 -1.891 -15.173 1.00 88.94 82 LEU A N 1
ATOM 654 C CA . LEU A 1 82 ? 4.731 -2.076 -15.861 1.00 88.94 82 LEU A CA 1
ATOM 655 C C . LEU A 1 82 ? 4.003 -0.759 -16.170 1.00 88.94 82 LEU A C 1
ATOM 657 O O . LEU A 1 82 ? 3.355 -0.649 -17.209 1.00 88.94 82 LEU A O 1
ATOM 661 N N . LEU A 1 83 ? 4.059 0.219 -15.262 1.00 88.56 83 LEU A N 1
ATOM 662 C CA . LEU A 1 83 ? 3.328 1.483 -15.398 1.00 88.56 83 LEU A CA 1
ATOM 663 C C . LEU A 1 83 ? 4.019 2.476 -16.338 1.00 88.56 83 LEU A C 1
ATOM 665 O O . LEU A 1 83 ? 3.339 3.203 -17.062 1.00 88.56 83 LEU A O 1
ATOM 669 N N . TYR A 1 84 ? 5.350 2.525 -16.310 1.00 86.81 84 TYR A N 1
ATOM 670 C CA . TYR A 1 84 ? 6.134 3.554 -16.997 1.00 86.81 84 TYR A CA 1
ATOM 671 C C . TYR A 1 84 ? 7.009 3.009 -18.129 1.00 86.81 84 TYR A C 1
ATOM 673 O O . TYR A 1 84 ? 7.456 3.796 -18.959 1.00 86.81 84 TYR A O 1
ATOM 681 N N . GLY A 1 85 ? 7.223 1.692 -18.200 1.00 86.38 85 GLY A N 1
ATOM 682 C CA . GLY A 1 85 ? 8.120 1.053 -19.168 1.00 86.38 85 GLY A CA 1
ATOM 683 C C . GLY A 1 85 ? 9.609 1.166 -18.821 1.00 86.38 85 GLY A C 1
ATOM 684 O O . GLY A 1 85 ? 10.443 0.712 -19.595 1.00 86.38 85 GLY A O 1
ATOM 685 N N . GLU A 1 86 ? 9.937 1.751 -17.669 1.00 81.69 86 GLU A N 1
ATOM 686 C CA . GLU A 1 86 ? 11.295 2.054 -17.204 1.00 81.69 86 GLU A CA 1
ATOM 687 C C . GLU A 1 86 ? 11.483 1.518 -15.773 1.00 81.69 86 GLU A C 1
ATOM 689 O O . GLU A 1 86 ? 10.526 1.471 -14.998 1.00 81.69 86 GLU A O 1
ATOM 694 N N . GLY A 1 87 ? 12.702 1.108 -15.411 1.00 81.69 87 GLY A N 1
ATOM 695 C CA . GLY A 1 87 ? 13.038 0.519 -14.100 1.00 81.69 87 GLY A CA 1
ATOM 696 C C . GLY A 1 87 ? 13.745 -0.834 -14.216 1.00 81.69 87 GLY A C 1
ATOM 697 O O . GLY A 1 87 ? 13.862 -1.372 -15.320 1.00 81.69 87 GLY A O 1
ATOM 698 N N . PHE A 1 88 ? 14.240 -1.399 -13.106 1.00 80.19 88 PHE A N 1
ATOM 699 C CA . PHE A 1 88 ? 14.838 -2.732 -13.144 1.00 80.19 88 PHE A CA 1
ATOM 700 C C . PHE A 1 88 ? 13.770 -3.829 -13.107 1.00 80.19 88 PHE A C 1
ATOM 702 O O . PHE A 1 88 ? 12.759 -3.786 -12.408 1.00 80.19 88 PHE A O 1
ATOM 709 N N . GLN A 1 89 ? 14.010 -4.855 -13.913 1.00 81.81 89 GLN A N 1
ATOM 710 C CA . GLN A 1 89 ? 13.281 -6.105 -13.827 1.00 81.81 89 GLN A CA 1
ATOM 711 C C . GLN A 1 89 ? 14.090 -7.045 -12.942 1.00 81.81 89 GLN A C 1
ATOM 713 O O . GLN A 1 89 ? 15.221 -7.407 -13.276 1.00 81.81 89 GLN A O 1
ATOM 718 N N . THR A 1 90 ? 13.515 -7.459 -11.819 1.00 85.00 90 THR A N 1
ATOM 719 C CA . THR A 1 90 ? 14.164 -8.447 -10.963 1.00 85.00 90 THR A CA 1
ATOM 720 C C . THR A 1 90 ? 14.143 -9.825 -11.628 1.00 85.00 90 THR A C 1
ATOM 722 O O . THR A 1 90 ? 13.280 -10.150 -12.453 1.00 85.00 90 THR A O 1
ATOM 725 N N . TRP A 1 91 ? 15.111 -10.668 -11.268 1.00 85.44 91 TRP A N 1
ATOM 726 C CA . TRP A 1 91 ? 15.261 -11.998 -11.864 1.00 85.44 91 TRP A CA 1
ATOM 727 C C . TRP A 1 91 ? 14.037 -12.897 -11.661 1.00 85.44 91 TRP A C 1
ATOM 729 O O . TRP A 1 91 ? 13.775 -13.758 -12.496 1.00 85.44 91 TRP A O 1
ATOM 739 N N . GLU A 1 92 ? 13.246 -12.664 -10.615 1.00 86.44 92 GLU A N 1
ATOM 740 C CA . GLU A 1 92 ? 12.028 -13.431 -10.351 1.00 86.44 92 GLU A CA 1
ATOM 741 C C . GLU A 1 92 ? 10.923 -13.206 -11.388 1.00 86.44 92 GLU A C 1
ATOM 743 O O . GLU A 1 92 ? 10.159 -14.130 -11.675 1.00 86.44 92 GLU A O 1
ATOM 748 N N . TYR A 1 93 ? 10.856 -12.004 -11.963 1.00 84.88 93 TYR A N 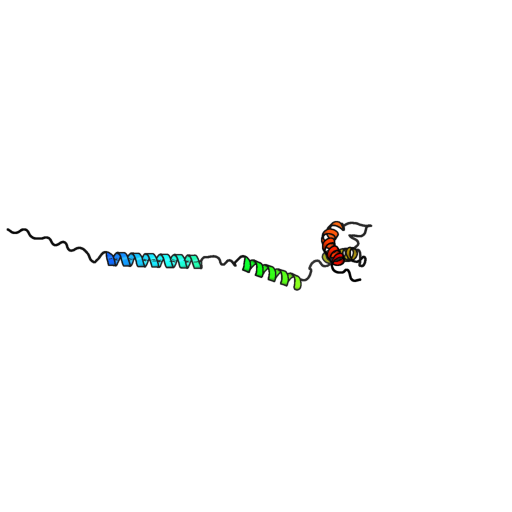1
ATOM 749 C CA . TYR A 1 93 ? 9.893 -11.649 -13.006 1.00 84.88 93 TYR A CA 1
ATOM 750 C C . TYR A 1 93 ? 10.476 -11.741 -14.419 1.00 84.88 93 TYR A C 1
ATOM 752 O O . TYR A 1 93 ? 9.756 -11.535 -15.399 1.00 84.88 93 TYR A O 1
ATOM 760 N N . SER A 1 94 ? 11.773 -12.030 -14.549 1.00 85.62 94 SER A N 1
ATOM 761 C CA . SER A 1 94 ? 12.415 -12.248 -15.844 1.00 85.62 94 SER A CA 1
ATOM 762 C C . SER A 1 94 ? 11.777 -13.437 -16.569 1.00 85.62 94 SER A C 1
ATOM 764 O O . SER A 1 94 ? 11.584 -14.483 -15.945 1.00 85.62 94 SER A O 1
ATOM 766 N N . PRO A 1 95 ? 11.512 -13.349 -17.888 1.00 82.62 95 PRO A N 1
ATOM 767 C CA . PRO A 1 95 ? 10.947 -14.459 -18.658 1.00 82.62 95 PRO A CA 1
ATOM 768 C C . PRO A 1 95 ? 11.847 -15.704 -18.681 1.00 82.62 95 PRO A C 1
ATOM 770 O O . PRO A 1 95 ? 11.369 -16.787 -19.003 1.00 82.62 95 PRO A O 1
ATOM 773 N N . LEU A 1 96 ? 13.132 -15.567 -18.333 1.00 86.62 96 LEU A N 1
ATOM 774 C CA . LEU A 1 96 ? 14.065 -16.691 -18.231 1.00 86.62 96 LEU A CA 1
ATOM 775 C C . LEU A 1 96 ? 13.804 -17.591 -17.012 1.00 86.62 96 LEU A C 1
ATOM 777 O O . LEU A 1 96 ? 14.063 -18.788 -17.094 1.00 86.62 96 LEU A O 1
ATOM 781 N N . TYR A 1 97 ? 13.303 -17.035 -15.901 1.00 84.06 97 TYR A N 1
ATOM 782 C CA . TYR A 1 97 ? 13.119 -17.764 -14.634 1.00 84.06 97 TYR A CA 1
ATOM 783 C C . TYR A 1 97 ? 11.660 -17.813 -14.182 1.00 84.06 97 TYR A C 1
ATOM 785 O O . TYR A 1 97 ? 11.231 -18.837 -13.661 1.00 84.06 97 TYR A O 1
ATOM 793 N N . ALA A 1 98 ? 10.901 -16.734 -14.403 1.00 81.88 98 ALA A N 1
ATOM 794 C CA . ALA A 1 98 ? 9.452 -16.634 -14.216 1.00 81.88 98 ALA A CA 1
ATOM 795 C C . ALA A 1 98 ? 8.927 -17.247 -12.902 1.00 81.88 98 ALA A C 1
ATOM 797 O O . ALA A 1 98 ? 7.869 -17.877 -12.868 1.00 81.88 98 ALA A O 1
ATOM 798 N N . ILE A 1 99 ? 9.672 -17.062 -11.811 1.00 84.94 99 ILE A N 1
ATOM 799 C CA . ILE A 1 99 ? 9.345 -17.630 -10.497 1.00 84.94 99 ILE A CA 1
ATOM 800 C C . ILE A 1 99 ? 8.133 -16.903 -9.892 1.00 84.94 99 ILE A C 1
ATOM 802 O O . ILE A 1 99 ? 7.368 -17.494 -9.130 1.00 84.94 99 ILE A O 1
ATOM 806 N N . ARG A 1 100 ? 7.911 -15.635 -10.269 1.00 85.12 100 ARG A N 1
ATOM 807 C CA . ARG A 1 100 ? 6.785 -14.812 -9.813 1.00 85.12 100 ARG A CA 1
ATOM 808 C C . ARG A 1 100 ? 5.986 -14.265 -11.001 1.00 85.12 100 ARG A C 1
ATOM 810 O O . ARG A 1 100 ? 6.544 -13.814 -11.997 1.00 85.12 100 ARG A O 1
ATOM 817 N N . SER A 1 101 ? 4.655 -14.313 -10.901 1.00 86.69 101 SER A N 1
ATOM 818 C CA . SER A 1 101 ? 3.752 -13.853 -11.966 1.00 86.69 101 SER A CA 1
ATOM 819 C C . SER A 1 101 ? 3.416 -12.367 -11.837 1.00 86.69 101 SER A C 1
ATOM 821 O O . SER A 1 101 ? 3.043 -11.892 -10.764 1.00 86.69 101 SER A O 1
ATOM 823 N N . TYR A 1 102 ? 3.418 -11.654 -12.966 1.00 88.12 102 TYR A N 1
ATOM 824 C CA . TYR A 1 102 ? 2.940 -10.271 -13.054 1.00 88.12 102 TYR A CA 1
ATOM 825 C C . TYR A 1 102 ? 1.432 -10.112 -12.801 1.00 88.12 102 TYR A C 1
ATOM 827 O O . TYR A 1 102 ? 0.975 -8.989 -12.606 1.00 88.12 102 TYR A O 1
ATOM 835 N N . ALA A 1 103 ? 0.641 -11.191 -12.779 1.00 89.06 103 ALA A N 1
ATOM 836 C CA . ALA A 1 103 ? -0.810 -11.107 -12.583 1.00 89.06 103 ALA A CA 1
ATOM 837 C C . ALA A 1 103 ? -1.193 -10.399 -11.268 1.00 89.06 103 ALA A C 1
ATOM 839 O O . ALA A 1 103 ? -2.116 -9.584 -11.246 1.00 89.06 103 ALA A O 1
ATOM 840 N N . TYR A 1 104 ? -0.449 -10.660 -10.187 1.00 88.12 104 TYR A N 1
ATOM 841 C CA . TYR A 1 104 ? -0.663 -10.002 -8.894 1.00 88.12 104 TYR A CA 1
ATOM 842 C C . TYR A 1 104 ? -0.361 -8.496 -8.951 1.00 88.12 104 TYR A C 1
ATOM 844 O O . TYR A 1 104 ? -1.089 -7.687 -8.369 1.00 88.12 104 TYR A O 1
ATOM 852 N N . LEU A 1 105 ? 0.676 -8.111 -9.702 1.00 89.06 105 LEU A N 1
ATOM 853 C CA . LEU A 1 105 ? 1.051 -6.709 -9.890 1.00 89.06 105 LEU A CA 1
ATOM 854 C C . LEU A 1 105 ? 0.018 -5.975 -10.722 1.00 89.06 105 LEU A C 1
ATOM 856 O O . LEU A 1 105 ? -0.363 -4.872 -10.357 1.00 89.06 105 LEU A O 1
ATOM 860 N N . TRP A 1 106 ? -0.478 -6.592 -11.794 1.00 88.50 106 TRP A N 1
ATOM 861 C CA . TRP A 1 106 ? -1.517 -6.008 -12.639 1.00 88.50 106 TRP A CA 1
ATOM 862 C C . TRP A 1 106 ? -2.760 -5.618 -11.842 1.00 88.50 106 TRP A C 1
ATOM 864 O O . TRP A 1 106 ? -3.304 -4.541 -12.055 1.00 88.50 106 TRP A O 1
ATOM 874 N N . LEU A 1 107 ? -3.161 -6.432 -10.865 1.00 90.75 107 LEU A N 1
ATOM 875 C CA . LEU A 1 107 ? -4.302 -6.138 -9.994 1.00 90.75 107 LEU A CA 1
ATOM 876 C C . LEU A 1 107 ? -4.146 -4.796 -9.248 1.00 90.75 107 LEU A C 1
ATOM 878 O O . LEU A 1 107 ? -5.116 -4.057 -9.092 1.00 90.75 107 LEU A O 1
ATOM 882 N N . HIS A 1 108 ? -2.918 -4.456 -8.853 1.00 89.56 108 HIS A N 1
ATOM 883 C CA . HIS A 1 108 ? -2.581 -3.207 -8.163 1.00 89.56 108 HIS A CA 1
ATOM 884 C C . HIS A 1 108 ? -2.183 -2.080 -9.128 1.00 89.56 108 HIS A C 1
ATOM 886 O O . HIS A 1 108 ? -2.414 -0.906 -8.842 1.00 89.56 108 HIS A O 1
ATOM 892 N N . ALA A 1 109 ? -1.639 -2.424 -10.295 1.00 89.62 109 ALA A N 1
ATOM 893 C CA . ALA A 1 109 ? -1.224 -1.478 -11.318 1.00 89.62 109 ALA A CA 1
ATOM 894 C C . ALA A 1 109 ? -2.415 -0.919 -12.107 1.00 89.62 109 ALA A C 1
ATOM 896 O O . ALA A 1 109 ? -2.363 0.238 -12.501 1.00 89.62 109 ALA A O 1
ATOM 897 N N . ILE A 1 110 ? -3.504 -1.675 -12.309 1.00 90.12 110 ILE A N 1
ATOM 898 C CA . ILE A 1 110 ? -4.684 -1.216 -13.068 1.00 90.12 110 ILE A CA 1
ATOM 899 C C . ILE A 1 110 ? -5.256 0.092 -12.501 1.00 90.12 110 ILE A C 1
ATOM 901 O O . ILE A 1 110 ? -5.411 1.033 -13.278 1.00 90.12 110 ILE A O 1
ATOM 905 N N . PRO A 1 111 ? -5.534 0.225 -11.188 1.00 89.62 111 PRO A N 1
ATOM 906 C CA . PRO A 1 111 ? -5.990 1.496 -10.628 1.00 89.62 111 PRO A CA 1
ATOM 907 C C . PRO A 1 111 ? -5.010 2.649 -10.872 1.00 89.62 111 PRO A C 1
ATOM 909 O O . PRO A 1 111 ? -5.439 3.741 -11.239 1.00 89.62 111 PRO A O 1
ATOM 912 N N . CYS A 1 112 ? -3.703 2.412 -10.721 1.00 87.56 112 CYS A N 1
ATOM 913 C CA . CYS A 1 112 ? -2.670 3.417 -10.988 1.00 87.56 112 CYS A CA 1
ATOM 914 C C . CYS A 1 112 ? -2.594 3.799 -12.471 1.00 87.56 112 CYS A C 1
ATOM 916 O O . CYS A 1 112 ? -2.475 4.977 -12.796 1.00 87.56 112 CYS A O 1
ATOM 918 N N . TYR A 1 113 ? -2.705 2.822 -13.368 1.00 87.50 113 TYR A N 1
ATOM 919 C CA . TYR A 1 113 ? -2.710 3.029 -14.809 1.00 87.50 113 TYR A CA 1
ATOM 920 C C . TYR A 1 113 ? -3.945 3.816 -15.243 1.00 87.50 113 TYR A C 1
ATOM 922 O O . TYR A 1 113 ? -3.822 4.793 -15.971 1.00 87.50 113 TYR A O 1
ATOM 930 N N . LEU A 1 114 ? -5.128 3.441 -14.749 1.00 88.44 114 LEU A N 1
ATOM 931 C CA . LEU A 1 114 ? -6.371 4.165 -15.004 1.00 88.44 114 LEU A CA 1
ATOM 932 C C . LEU A 1 114 ? -6.299 5.591 -14.460 1.00 88.44 114 LEU A C 1
ATOM 934 O O . LEU A 1 114 ? -6.711 6.518 -15.146 1.00 88.44 114 LEU A O 1
ATOM 938 N N . TYR A 1 115 ? -5.739 5.786 -13.265 1.00 88.62 115 TYR A N 1
ATOM 939 C CA . TYR A 1 115 ? -5.501 7.117 -12.712 1.00 88.62 115 TYR A CA 1
ATOM 940 C C . TYR A 1 115 ? -4.593 7.952 -13.628 1.00 88.62 115 TYR A C 1
ATOM 942 O O . TYR A 1 115 ? -4.953 9.072 -13.986 1.00 88.62 115 TYR A O 1
ATOM 950 N N . GLY A 1 116 ? -3.455 7.404 -14.063 1.00 84.62 116 GLY A N 1
ATOM 951 C CA . GLY A 1 116 ? -2.545 8.088 -14.985 1.00 84.62 116 GLY A CA 1
ATOM 952 C C . GLY A 1 116 ? -3.198 8.394 -16.336 1.00 84.62 116 GLY A C 1
ATOM 953 O O . GLY A 1 116 ? -3.130 9.519 -16.819 1.00 84.62 116 GLY A O 1
ATOM 954 N N . ALA A 1 117 ? -3.904 7.426 -16.916 1.00 82.38 117 ALA A N 1
ATOM 955 C CA . ALA A 1 117 ? -4.559 7.573 -18.211 1.00 82.38 117 ALA A CA 1
ATOM 956 C C . ALA A 1 117 ? -5.734 8.566 -18.184 1.00 82.38 117 ALA A C 1
ATOM 958 O O . ALA A 1 117 ? -5.930 9.303 -19.146 1.00 82.38 117 ALA A O 1
ATOM 959 N N . LEU A 1 118 ? -6.521 8.594 -17.101 1.00 84.00 118 LEU A N 1
ATOM 960 C CA . LEU A 1 118 ? -7.726 9.424 -17.001 1.00 84.00 118 LEU A CA 1
ATOM 961 C C . LEU A 1 118 ? -7.452 10.827 -16.449 1.00 84.00 118 LEU A C 1
ATOM 963 O O . LEU A 1 118 ? -8.118 11.776 -16.856 1.00 84.00 118 LEU A O 1
ATOM 967 N N . LEU A 1 119 ? -6.514 10.969 -15.507 1.00 80.50 119 LEU A N 1
ATOM 968 C CA . LEU A 1 119 ? -6.289 12.221 -14.774 1.00 80.50 119 LEU A CA 1
ATOM 969 C C . LEU A 1 119 ? -4.960 12.900 -15.124 1.00 80.50 119 LEU A C 1
ATOM 971 O O . LEU A 1 119 ? -4.846 14.111 -14.954 1.00 80.50 119 LEU A O 1
ATOM 975 N N . GLN A 1 120 ? -3.976 12.171 -15.662 1.00 68.50 120 GLN A N 1
ATOM 976 C CA . GLN A 1 120 ? -2.710 12.731 -16.155 1.00 68.50 120 GLN A CA 1
ATOM 977 C C . GLN A 1 120 ? -2.633 12.713 -17.690 1.00 68.50 120 GLN A C 1
ATOM 979 O O . GLN A 1 120 ? -1.653 12.269 -18.281 1.00 68.50 120 GLN A O 1
ATOM 984 N N . SER A 1 121 ? -3.648 13.279 -18.348 1.00 57.00 121 SER A N 1
ATOM 985 C CA . SER A 1 121 ? -3.683 13.466 -19.810 1.00 57.00 121 SER A CA 1
ATOM 986 C C . SER A 1 121 ? -2.784 14.610 -20.322 1.00 57.00 121 SER A C 1
ATOM 988 O O . SER A 1 121 ? -2.936 15.034 -21.466 1.00 57.00 121 SER A O 1
ATOM 990 N N . ASN A 1 122 ? -1.877 15.138 -19.496 1.00 60.94 122 ASN A N 1
ATOM 991 C CA . ASN A 1 122 ? -0.920 16.162 -19.907 1.00 60.94 122 ASN A CA 1
ATOM 992 C C . ASN A 1 122 ? 0.497 15.576 -19.870 1.00 60.94 122 ASN A C 1
ATOM 994 O O . ASN A 1 122 ? 1.177 15.632 -18.844 1.00 60.94 122 ASN A O 1
ATOM 998 N N . LYS A 1 123 ? 0.890 14.968 -20.988 1.00 54.34 123 LYS A N 1
ATOM 999 C CA . LYS A 1 123 ? 2.288 14.825 -21.397 1.00 54.34 123 LYS A CA 1
ATOM 1000 C C . LYS A 1 123 ? 2.540 15.819 -22.517 1.00 54.34 123 LYS A C 1
ATOM 1002 O O . LYS A 1 123 ? 1.648 15.919 -23.390 1.00 54.34 123 LYS A O 1
#

pLDDT: mean 78.42, std 14.16, range [41.91, 96.44]

Foldseek 3Di:
DDDDDDDDDDDPPPVVVVVVVVVVVVVVVVVVVVVVVVPDPDDDDPVVVVVVVVVVVVVCVVPPDDPDPPVVCQLVFVLVCVQPVDGDHDPCCDPVNVVDDCPVSCVVSVVVNCCCVPVVPDD

InterPro domains:
  IPR005599 GPI mannosyltransferase [PF03901] (49-121)
  IPR005599 GPI mannosyltransferase [PTHR22760] (49-114)

Organism: Stegodyphus mimosarum (NCBI:txid407821)

Radius of gyration: 39.8 Å; chains: 1; bounding box: 90×34×107 Å

Sequence (123 aa):
MPPRSRQHSKGKRDVSKDAKYSAEENASDIKIVTEVKLNKPWAPSTYTAFKVLLSARLCAAVWSNISDCDEAFNYWEPMHYLLYGEGFQTWEYSPLYAIRSYAYLWLHAIPCYLYGALLQSNK

Secondary structure (DSSP, 8-state):
-----------SSSHHHHHHHHHHHHHHHHHHHHHHHHTSPP---HHHHHHHHHHHHHHHHHH---S-HHHHHHHHHHHHHHHHS-SPPPTTTSTTT--S-THHHHHHHHHHHHHHHHH----